Protein AF-A0A3M7PNV4-F1 (afdb_monomer)

Nearest PDB structures (foldseek):
  6xh3-assembly1_A  TM=7.399E-01  e=4.869E-02  Homo sapiens
  4w92-assembly1_B  TM=7.332E-01  e=3.986E-02  Homo sapiens
  3k0j-assembly1_C  TM=7.338E-01  e=7.766E-02  Homo sapiens
  5o2v-assembly1_A  TM=7.205E-01  e=6.357E-02  Homo sapiens
  6sr7-assembly4_DDD  TM=7.275E-01  e=1.617E-01  Homo sapiens

pLDDT: mean 78.13, std 13.78, range [31.73, 92.56]

Solvent-a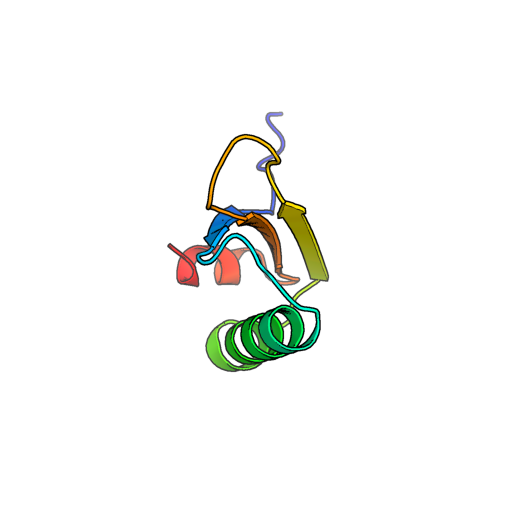ccessible surface area (backbone atoms only — not comparable to full-atom values): 4001 Å² total; per-residue (Å²): 131,84,77,77,68,70,52,50,83,43,84,40,80,58,44,80,71,48,71,65,59,49,50,54,53,51,50,51,44,35,73,75,59,40,63,67,67,50,73,48,79,46,72,44,92,91,46,65,43,21,41,33,42,42,23,44,71,52,67,73,44,56,70,73,76,109

Structure (mmCIF, N/CA/C/O backbone):
data_AF-A0A3M7PNV4-F1
#
_entry.id   AF-A0A3M7PNV4-F1
#
loop_
_atom_site.group_PDB
_atom_site.id
_atom_site.type_symbol
_atom_site.label_atom_id
_atom_site.label_alt_id
_atom_site.label_comp_id
_atom_site.label_asym_id
_atom_site.label_entity_id
_atom_site.label_seq_id
_atom_site.pdbx_PDB_ins_code
_atom_site.Cartn_x
_atom_site.Cartn_y
_atom_site.Cartn_z
_atom_site.occupancy
_atom_site.B_iso_or_equiv
_atom_site.auth_seq_id
_atom_site.auth_comp_id
_atom_site.auth_asym_id
_atom_site.auth_atom_id
_atom_site.pdbx_PDB_model_num
ATOM 1 N N . MET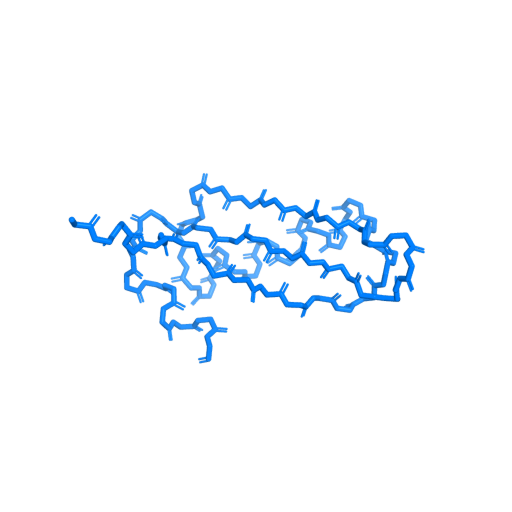 A 1 1 ? 7.816 21.667 17.897 1.00 31.73 1 MET A N 1
ATOM 2 C CA . MET A 1 1 ? 6.945 20.486 17.722 1.00 31.73 1 MET A CA 1
ATOM 3 C C . MET A 1 1 ? 7.347 19.809 16.430 1.00 31.73 1 MET A C 1
ATOM 5 O O . MET A 1 1 ? 7.180 20.407 15.375 1.00 31.73 1 MET A O 1
ATOM 9 N N . GLN A 1 2 ? 7.963 18.632 16.514 1.00 33.47 2 GLN A N 1
ATOM 10 C CA . GLN A 1 2 ? 8.269 17.820 15.339 1.00 33.47 2 GLN A CA 1
ATOM 11 C C . GLN A 1 2 ? 6.931 17.236 14.875 1.00 33.47 2 GLN A C 1
ATOM 13 O O . GLN A 1 2 ? 6.294 16.498 15.621 1.00 33.47 2 GLN A O 1
ATOM 18 N N . ALA A 1 3 ? 6.427 17.676 13.723 1.00 38.81 3 ALA A N 1
ATOM 19 C CA . ALA A 1 3 ? 5.215 17.105 13.158 1.00 38.81 3 ALA A CA 1
ATOM 20 C C . ALA A 1 3 ? 5.544 15.667 12.752 1.00 38.81 3 ALA A C 1
ATOM 22 O O . ALA A 1 3 ? 6.255 15.459 11.771 1.00 38.81 3 ALA A O 1
ATOM 23 N N . GLU A 1 4 ? 5.079 14.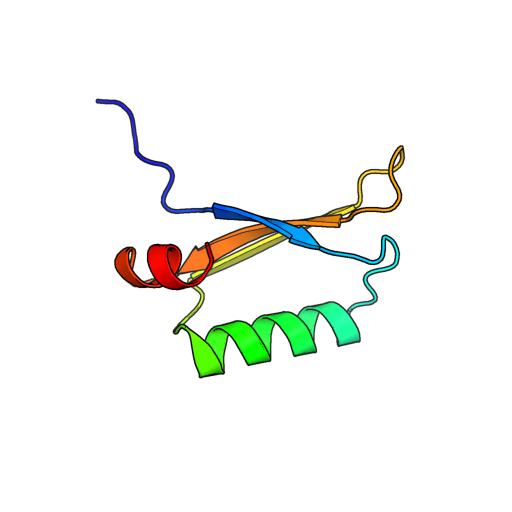687 13.527 1.00 54.94 4 GLU A N 1
ATOM 24 C CA . GLU A 1 4 ? 5.086 13.295 13.085 1.00 54.94 4 GLU A CA 1
ATOM 25 C C . GLU A 1 4 ? 4.360 13.244 11.742 1.00 54.94 4 GLU A C 1
ATOM 27 O O . GLU A 1 4 ? 3.190 13.631 11.617 1.00 54.94 4 GLU A O 1
ATOM 32 N N . ALA A 1 5 ? 5.094 12.863 10.703 1.00 58.91 5 ALA A N 1
ATOM 33 C CA . ALA A 1 5 ? 4.524 12.711 9.386 1.00 58.91 5 ALA A CA 1
ATOM 34 C C . ALA A 1 5 ? 3.527 11.548 9.470 1.00 58.91 5 ALA A C 1
ATOM 36 O O . ALA A 1 5 ? 3.920 10.411 9.688 1.00 58.91 5 ALA A O 1
ATOM 37 N N . ASN A 1 6 ? 2.228 11.820 9.309 1.00 70.75 6 ASN A N 1
ATOM 38 C CA . ASN A 1 6 ? 1.173 10.789 9.315 1.00 70.75 6 ASN A CA 1
ATOM 39 C C . ASN A 1 6 ? 1.172 9.961 8.013 1.00 70.75 6 ASN A C 1
ATOM 41 O O . ASN A 1 6 ? 0.110 9.624 7.487 1.00 70.75 6 ASN A O 1
ATOM 45 N N . GLN A 1 7 ? 2.351 9.737 7.442 1.00 75.00 7 GLN A N 1
ATOM 46 C CA . GLN A 1 7 ? 2.579 9.021 6.202 1.00 75.00 7 GLN A CA 1
ATOM 47 C C . GLN A 1 7 ? 3.792 8.113 6.385 1.00 75.00 7 GLN A C 1
ATOM 49 O O . GLN A 1 7 ? 4.805 8.543 6.929 1.00 75.00 7 GLN A O 1
ATOM 54 N N . GLU A 1 8 ? 3.686 6.888 5.887 1.00 80.88 8 GLU A N 1
ATOM 55 C CA . GLU A 1 8 ? 4.789 5.936 5.843 1.00 80.88 8 GLU A CA 1
ATOM 56 C C . GLU A 1 8 ? 5.307 5.834 4.414 1.00 80.88 8 GLU A C 1
ATOM 58 O O . GLU A 1 8 ? 4.543 5.923 3.443 1.00 80.88 8 GLU A O 1
ATOM 63 N N . MET A 1 9 ? 6.623 5.671 4.302 1.00 81.44 9 MET A N 1
ATOM 64 C CA . MET A 1 9 ? 7.300 5.464 3.031 1.00 81.44 9 MET A CA 1
ATOM 65 C C . MET A 1 9 ? 7.436 3.963 2.787 1.00 81.44 9 MET A C 1
ATOM 67 O O . MET A 1 9 ? 8.223 3.282 3.439 1.00 81.44 9 MET A O 1
ATOM 71 N N . ILE A 1 10 ? 6.700 3.458 1.805 1.00 79.12 10 ILE A N 1
ATOM 72 C CA . ILE A 1 10 ? 6.717 2.056 1.401 1.00 79.12 10 ILE A CA 1
ATOM 73 C C . ILE A 1 10 ? 7.479 1.946 0.082 1.00 79.12 10 ILE A C 1
ATOM 75 O O . ILE A 1 10 ? 7.167 2.639 -0.886 1.00 79.12 10 ILE A O 1
ATOM 79 N N . ARG A 1 11 ? 8.484 1.068 0.024 1.00 74.94 11 ARG A N 1
ATOM 80 C CA . ARG A 1 11 ? 9.152 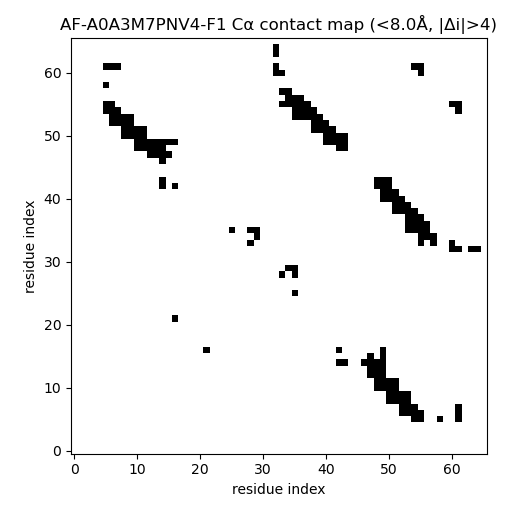0.718 -1.237 1.00 74.94 11 ARG A CA 1
ATOM 81 C C . ARG A 1 11 ? 8.393 -0.423 -1.906 1.00 74.94 11 ARG A C 1
ATOM 83 O O . ARG A 1 11 ? 8.256 -1.500 -1.329 1.00 74.94 11 ARG A O 1
ATOM 90 N N . CYS A 1 12 ? 7.901 -0.182 -3.115 1.00 72.50 12 CYS A N 1
ATOM 91 C CA . CYS A 1 12 ? 7.126 -1.128 -3.905 1.00 72.50 12 CYS A CA 1
ATOM 92 C C . CYS A 1 12 ? 7.940 -1.595 -5.121 1.00 72.50 12 CYS A C 1
ATOM 94 O O . CYS A 1 12 ? 8.524 -0.788 -5.844 1.00 72.50 12 CYS A O 1
ATOM 96 N N . TYR A 1 13 ? 7.927 -2.904 -5.371 1.00 62.84 13 TYR A N 1
ATOM 97 C CA . TYR A 1 13 ? 8.444 -3.515 -6.597 1.00 62.84 13 TYR A CA 1
ATOM 98 C C . TYR A 1 13 ? 7.262 -3.995 -7.450 1.00 62.84 13 TYR A C 1
ATOM 100 O O . TYR A 1 13 ? 6.309 -4.528 -6.873 1.00 62.84 13 TYR A O 1
ATOM 108 N N . PRO A 1 14 ? 7.295 -3.866 -8.791 1.00 61.81 14 PRO A N 1
ATOM 109 C CA . PRO A 1 14 ? 8.411 -3.441 -9.656 1.00 61.81 14 PRO A CA 1
ATOM 110 C C . PRO A 1 14 ? 8.381 -1.947 -10.066 1.00 61.81 14 PRO A C 1
ATOM 112 O O . PRO A 1 14 ? 7.389 -1.257 -9.847 1.00 61.81 14 PRO A O 1
ATOM 115 N N . ALA A 1 15 ? 9.448 -1.459 -10.720 1.00 59.16 15 ALA A N 1
ATOM 116 C CA . ALA A 1 15 ? 9.587 -0.081 -11.238 1.00 59.16 15 ALA A CA 1
ATOM 117 C C . ALA A 1 15 ? 8.478 0.338 -12.207 1.00 59.16 15 ALA A C 1
ATOM 119 O O . ALA A 1 15 ? 8.137 1.514 -12.306 1.00 59.16 15 ALA A O 1
ATOM 120 N N . SER A 1 16 ? 7.920 -0.618 -12.946 1.00 61.12 16 SER A N 1
ATOM 121 C CA . SER A 1 16 ? 6.818 -0.385 -13.870 1.00 61.12 16 SER A CA 1
ATOM 122 C C . SER A 1 16 ? 5.478 -0.546 -13.155 1.00 61.12 16 SER A C 1
ATOM 124 O O . SER A 1 16 ? 4.761 -1.533 -13.323 1.00 61.12 16 SER A O 1
ATOM 126 N N . LEU A 1 17 ? 5.104 0.460 -12.367 1.00 67.44 17 LEU A N 1
ATOM 127 C CA . LEU A 1 17 ? 3.745 0.561 -11.851 1.00 67.44 17 LEU A CA 1
ATOM 128 C C . LEU A 1 17 ? 2.811 1.066 -12.952 1.00 67.44 17 LEU A C 1
ATOM 130 O O . LEU A 1 17 ? 2.668 2.266 -13.181 1.00 67.44 17 LEU A O 1
ATOM 134 N N . ASN A 1 18 ? 2.147 0.144 -13.646 1.00 78.44 18 ASN A N 1
ATOM 135 C CA . ASN A 1 18 ? 0.978 0.532 -14.423 1.00 78.44 18 ASN A CA 1
ATOM 136 C C . ASN A 1 18 ? -0.177 0.901 -13.467 1.00 78.44 18 ASN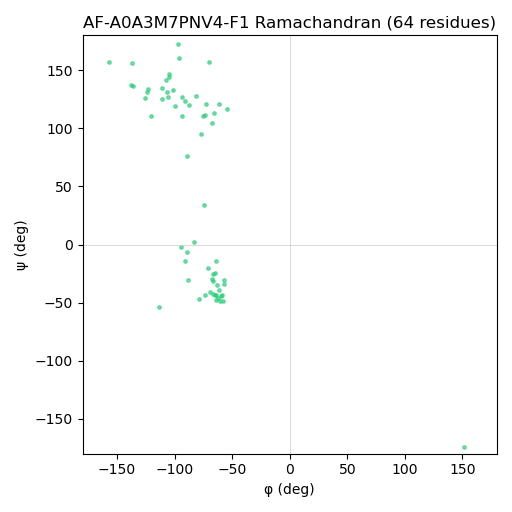 A C 1
ATOM 138 O O . ASN A 1 18 ? -0.229 0.460 -12.314 1.00 78.44 18 ASN A O 1
ATOM 142 N N . LEU A 1 19 ? -1.124 1.707 -13.954 1.00 81.25 19 LEU A N 1
ATOM 143 C CA . LEU A 1 19 ? -2.245 2.189 -13.139 1.00 81.25 19 LEU A CA 1
ATOM 144 C C . LEU A 1 19 ? -3.065 1.049 -12.519 1.00 81.25 19 LEU A C 1
ATOM 146 O O . LEU A 1 19 ? -3.536 1.185 -11.394 1.00 81.25 19 LEU A O 1
ATOM 150 N N . LYS A 1 20 ? -3.204 -0.087 -13.214 1.00 86.62 20 LYS A N 1
ATOM 151 C CA . LYS A 1 20 ? -3.956 -1.244 -12.715 1.00 86.62 20 LYS A CA 1
ATOM 152 C C . LYS A 1 20 ? -3.300 -1.835 -11.464 1.00 86.62 20 LYS A C 1
ATOM 154 O O . LYS A 1 20 ? -3.982 -2.007 -10.461 1.00 86.62 20 LYS A O 1
ATOM 159 N N . THR A 1 21 ? -1.987 -2.061 -11.488 1.00 83.44 21 THR A N 1
ATOM 160 C CA . THR A 1 21 ? -1.230 -2.565 -10.331 1.00 83.44 21 THR A CA 1
ATOM 161 C C . THR A 1 21 ? -1.300 -1.598 -9.147 1.00 83.44 21 THR A C 1
ATOM 163 O O . THR A 1 21 ? -1.459 -2.034 -8.010 1.00 83.44 21 THR A O 1
ATOM 166 N N . ILE A 1 22 ? -1.245 -0.283 -9.402 1.00 84.88 22 ILE A N 1
ATOM 167 C CA . ILE A 1 22 ? -1.423 0.735 -8.354 1.00 84.88 22 ILE A CA 1
ATOM 168 C C . ILE A 1 22 ? -2.803 0.606 -7.706 1.00 84.88 22 ILE A C 1
ATOM 170 O O . ILE A 1 22 ? -2.906 0.593 -6.480 1.00 84.88 22 ILE A O 1
ATOM 174 N N . PHE A 1 23 ? -3.866 0.507 -8.507 1.00 87.88 23 PHE A N 1
ATOM 175 C CA . PHE A 1 23 ? -5.221 0.399 -7.973 1.00 87.88 23 PHE A CA 1
ATOM 176 C C . PHE A 1 23 ? -5.437 -0.891 -7.183 1.00 87.88 23 PHE A C 1
ATOM 178 O O . PHE A 1 23 ? -5.990 -0.822 -6.089 1.00 87.88 23 PHE A O 1
ATOM 185 N N . GLU A 1 24 ? -4.955 -2.032 -7.678 1.00 88.56 24 GLU A N 1
ATOM 186 C CA . GLU A 1 24 ? -5.026 -3.312 -6.958 1.00 88.56 24 GLU A CA 1
ATOM 187 C C . GLU A 1 24 ? -4.301 -3.236 -5.607 1.00 88.56 24 GLU A C 1
ATOM 189 O O . GLU A 1 24 ? -4.840 -3.651 -4.581 1.00 88.56 24 GLU A O 1
ATOM 194 N N . PHE A 1 25 ? -3.110 -2.636 -5.573 1.00 86.19 25 PHE A N 1
ATOM 195 C CA . PHE A 1 25 ? -2.366 -2.438 -4.333 1.00 86.19 25 PHE A CA 1
ATOM 196 C C . PHE A 1 25 ? -3.116 -1.541 -3.335 1.00 86.19 25 PHE A C 1
ATOM 198 O O . PHE A 1 25 ? -3.238 -1.883 -2.157 1.00 86.19 25 PHE A O 1
ATOM 205 N N . LEU A 1 26 ? -3.667 -0.414 -3.796 1.00 89.06 26 LEU A N 1
ATOM 206 C CA . LEU A 1 26 ? -4.456 0.481 -2.945 1.00 89.06 26 LEU A CA 1
ATOM 207 C C . LEU A 1 26 ? -5.726 -0.190 -2.414 1.00 89.06 26 LEU A C 1
ATOM 209 O O . LEU A 1 26 ? -6.123 0.082 -1.281 1.00 89.06 26 LEU A O 1
ATOM 213 N N . ASP A 1 27 ? -6.354 -1.057 -3.203 1.00 92.44 27 ASP A N 1
ATOM 214 C CA . ASP A 1 27 ? -7.552 -1.788 -2.796 1.00 92.44 27 ASP A CA 1
ATOM 215 C C . ASP A 1 27 ? -7.247 -2.828 -1.707 1.00 92.44 27 ASP A C 1
ATOM 217 O O . ASP A 1 27 ? -7.951 -2.909 -0.695 1.00 92.44 27 ASP A O 1
ATOM 221 N N . ILE A 1 28 ? -6.121 -3.540 -1.839 1.00 89.56 28 ILE A N 1
ATOM 222 C CA . ILE A 1 28 ? -5.615 -4.450 -0.801 1.00 89.56 28 ILE A CA 1
ATOM 223 C C . ILE A 1 28 ? -5.385 -3.695 0.510 1.00 89.56 28 ILE A C 1
ATOM 225 O O . ILE A 1 28 ? -5.837 -4.146 1.564 1.00 89.56 28 ILE A O 1
ATOM 229 N N . LEU A 1 29 ? -4.710 -2.544 0.462 1.00 89.12 29 LEU A N 1
ATOM 230 C CA . LEU A 1 29 ? -4.442 -1.737 1.653 1.00 89.12 29 LEU A CA 1
ATOM 231 C C . LEU A 1 29 ? -5.732 -1.202 2.285 1.00 89.12 29 LEU A C 1
ATOM 233 O O . LEU A 1 29 ? -5.899 -1.280 3.502 1.00 89.12 29 LEU A O 1
ATOM 237 N N . ARG A 1 30 ? -6.675 -0.712 1.473 1.00 90.75 30 ARG A N 1
ATOM 238 C CA . ARG A 1 30 ? -7.986 -0.258 1.961 1.00 90.75 30 ARG A CA 1
ATOM 239 C C . ARG A 1 30 ? -8.749 -1.365 2.672 1.00 90.75 30 ARG A C 1
ATOM 241 O O . ARG A 1 30 ? -9.309 -1.124 3.737 1.00 90.75 30 ARG A O 1
ATOM 248 N N . THR A 1 31 ? -8.735 -2.563 2.097 1.00 92.56 31 THR A N 1
ATOM 249 C CA . THR A 1 31 ? -9.470 -3.720 2.612 1.00 92.56 31 THR A CA 1
ATOM 250 C C . THR A 1 31 ? -8.825 -4.303 3.867 1.00 92.56 31 THR A C 1
ATOM 252 O O . THR A 1 31 ? -9.523 -4.652 4.815 1.00 92.56 31 THR A O 1
ATOM 255 N N . ARG A 1 32 ? -7.493 -4.432 3.890 1.00 90.75 32 ARG A N 1
ATOM 256 C CA . ARG A 1 32 ? -6.777 -5.121 4.976 1.00 90.75 32 ARG A CA 1
ATOM 257 C C . ARG A 1 32 ? -6.409 -4.221 6.146 1.00 90.75 32 ARG A C 1
ATOM 259 O O . ARG A 1 32 ? -6.291 -4.711 7.265 1.00 90.75 32 ARG A O 1
ATOM 266 N N . ILE A 1 33 ? -6.175 -2.938 5.888 1.00 90.31 33 ILE A N 1
ATOM 267 C CA . ILE A 1 33 ? -5.607 -2.020 6.877 1.00 90.31 33 ILE A CA 1
ATOM 268 C C . ILE A 1 33 ? -6.631 -0.961 7.266 1.00 90.31 33 ILE A C 1
ATOM 270 O O . ILE A 1 33 ? -6.935 -0.816 8.450 1.00 90.31 33 ILE A O 1
ATOM 274 N N . GLY A 1 34 ? -7.187 -0.260 6.278 1.00 91.06 34 GLY A N 1
ATOM 275 C CA . GLY A 1 34 ? -8.276 0.686 6.493 1.00 91.06 34 GLY A CA 1
ATOM 276 C C . GLY A 1 34 ? -8.320 1.8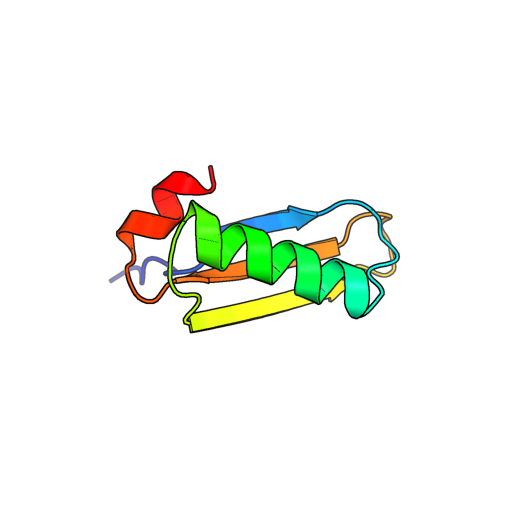34 5.482 1.00 91.06 34 GLY A C 1
ATOM 277 O O . GLY A 1 34 ? -7.549 1.868 4.522 1.00 91.06 34 GLY A O 1
ATOM 278 N N . PRO A 1 35 ? -9.214 2.817 5.685 1.00 91.94 35 PRO A N 1
ATOM 279 C CA . PRO A 1 35 ? -9.439 3.899 4.731 1.00 91.94 35 PRO A CA 1
ATOM 280 C C . PRO A 1 35 ? -8.190 4.759 4.482 1.00 91.94 35 PRO A C 1
ATOM 282 O O . PRO A 1 35 ? -7.661 5.404 5.392 1.00 91.94 35 PRO A O 1
ATOM 285 N N . ILE A 1 36 ? -7.753 4.806 3.221 1.00 91.00 36 ILE A N 1
ATOM 286 C CA . ILE A 1 36 ? -6.621 5.626 2.767 1.00 91.00 36 ILE A CA 1
ATOM 287 C C . ILE A 1 36 ? -7.090 7.065 2.547 1.00 91.00 36 ILE A C 1
ATOM 289 O O . ILE A 1 36 ? -8.033 7.300 1.790 1.00 91.00 36 ILE A O 1
ATOM 293 N N . ARG A 1 37 ? -6.391 8.024 3.158 1.00 90.19 37 ARG A N 1
ATOM 294 C CA . ARG A 1 37 ? -6.606 9.463 2.970 1.00 90.19 37 ARG A CA 1
ATOM 295 C C . ARG A 1 37 ? -5.967 9.961 1.680 1.00 90.19 37 ARG A C 1
ATOM 297 O O . ARG A 1 37 ? -6.598 10.695 0.928 1.00 90.19 37 ARG A O 1
ATOM 304 N N . TYR A 1 38 ? -4.719 9.578 1.430 1.00 88.06 38 TYR A N 1
ATOM 305 C CA . TYR A 1 38 ? -4.048 9.803 0.153 1.00 88.06 38 TYR A CA 1
ATOM 306 C C . TYR A 1 38 ? -2.900 8.808 -0.033 1.00 88.06 38 TYR A C 1
ATOM 308 O O . TYR A 1 38 ? -2.351 8.285 0.937 1.00 88.06 38 TYR A O 1
ATOM 316 N N . ALA A 1 39 ? -2.529 8.580 -1.291 1.00 88.31 39 ALA A N 1
ATOM 317 C CA . ALA A 1 39 ? -1.336 7.840 -1.667 1.00 88.31 39 ALA A CA 1
ATOM 318 C C . ALA A 1 39 ? -0.623 8.572 -2.808 1.00 88.31 39 ALA A C 1
ATOM 320 O O . ALA A 1 39 ? -1.271 9.048 -3.742 1.00 88.31 39 ALA A O 1
ATOM 321 N N . ARG A 1 40 ? 0.703 8.679 -2.727 1.00 87.31 40 ARG A N 1
ATOM 322 C CA . ARG A 1 40 ? 1.547 9.276 -3.766 1.00 87.31 40 ARG A CA 1
ATOM 323 C C . ARG A 1 40 ? 2.624 8.282 -4.164 1.00 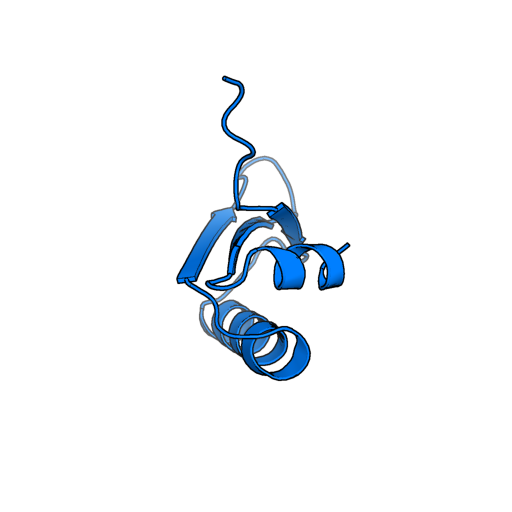87.31 40 ARG A C 1
ATOM 325 O O . ARG A 1 40 ? 3.383 7.844 -3.310 1.00 87.31 40 ARG A O 1
ATOM 332 N N . PHE A 1 41 ? 2.712 7.993 -5.456 1.00 85.25 41 PHE A N 1
ATOM 333 C CA . PHE A 1 41 ? 3.727 7.116 -6.030 1.00 85.25 41 PHE A CA 1
ATOM 334 C C . PHE A 1 41 ? 4.752 7.963 -6.782 1.00 85.25 41 PHE A C 1
ATOM 336 O O . PHE A 1 41 ? 4.375 8.840 -7.561 1.00 85.25 41 PHE A O 1
ATOM 343 N N . LEU A 1 42 ? 6.032 7.719 -6.526 1.00 82.44 42 LEU A N 1
ATOM 344 C CA . LEU A 1 42 ? 7.162 8.333 -7.209 1.00 82.44 42 LEU A CA 1
ATOM 345 C C . LEU A 1 42 ? 7.989 7.224 -7.852 1.00 82.44 42 LEU A C 1
ATOM 347 O O . LEU A 1 42 ? 8.622 6.433 -7.153 1.00 82.44 42 LEU A O 1
ATOM 351 N N . ALA A 1 43 ? 7.964 7.166 -9.181 1.00 74.12 43 ALA A N 1
ATOM 352 C CA . ALA A 1 43 ? 8.874 6.317 -9.934 1.00 74.12 43 ALA A CA 1
ATOM 353 C C . ALA A 1 43 ? 10.257 6.980 -9.936 1.00 74.12 43 ALA A C 1
ATOM 355 O O . ALA A 1 43 ? 10.435 8.042 -10.541 1.00 74.12 43 ALA A O 1
ATOM 356 N N . GLU A 1 44 ? 11.226 6.385 -9.242 1.00 70.19 44 GLU A N 1
ATOM 357 C CA . GLU A 1 44 ? 12.607 6.855 -9.308 1.00 70.19 44 GLU A CA 1
ATOM 358 C C . GLU A 1 44 ? 13.186 6.465 -10.673 1.00 70.19 44 GLU A C 1
ATOM 360 O O . GLU A 1 44 ? 13.204 5.296 -11.034 1.00 70.19 44 GLU A O 1
ATOM 365 N N . HIS A 1 45 ? 13.629 7.443 -11.468 1.00 63.75 45 HIS A N 1
ATOM 366 C CA . HIS A 1 45 ? 14.185 7.170 -12.803 1.00 63.75 45 HIS A CA 1
ATOM 367 C C . HIS A 1 45 ? 15.509 6.393 -12.745 1.00 63.75 45 HIS A C 1
ATOM 369 O O . HIS A 1 45 ? 15.836 5.668 -13.681 1.00 63.75 45 HIS A O 1
ATOM 375 N N . ASP A 1 46 ? 16.231 6.508 -11.628 1.00 70.56 46 ASP A N 1
ATOM 376 C CA . ASP A 1 46 ? 17.547 5.898 -11.428 1.00 70.56 46 ASP A CA 1
ATOM 377 C C . ASP A 1 46 ? 17.484 4.532 -10.722 1.00 70.56 46 ASP A C 1
ATOM 379 O O . ASP A 1 46 ? 18.523 3.901 -10.507 1.00 70.56 46 ASP A O 1
ATOM 383 N N . ARG A 1 47 ? 16.290 4.056 -10.330 1.00 66.25 47 ARG A N 1
ATOM 384 C CA . ARG A 1 47 ? 16.123 2.779 -9.623 1.00 66.25 47 ARG A CA 1
ATOM 385 C C . ARG A 1 47 ? 14.943 1.963 -10.143 1.00 66.25 47 ARG A C 1
ATOM 387 O O . ARG A 1 47 ? 13.995 2.472 -10.722 1.00 66.25 47 ARG A O 1
ATOM 394 N N . ILE A 1 48 ? 15.014 0.649 -9.925 1.00 67.75 48 ILE A N 1
ATOM 395 C CA . ILE A 1 48 ? 13.975 -0.311 -10.339 1.00 67.75 48 ILE A CA 1
ATOM 396 C C . ILE A 1 48 ? 12.827 -0.361 -9.302 1.00 67.75 48 ILE A C 1
ATOM 398 O O . ILE A 1 48 ? 11.894 -1.146 -9.446 1.00 67.75 48 ILE A O 1
ATOM 402 N N . ASP A 1 49 ? 12.859 0.445 -8.239 1.00 70.56 49 ASP A N 1
ATOM 403 C CA . ASP A 1 49 ? 11.796 0.518 -7.237 1.00 70.56 49 ASP A CA 1
ATOM 404 C C . ASP A 1 49 ? 10.935 1.777 -7.383 1.00 70.56 49 ASP A C 1
ATOM 406 O O . ASP A 1 49 ? 11.388 2.852 -7.772 1.00 70.56 49 ASP A O 1
ATOM 410 N N . THR A 1 50 ? 9.649 1.629 -7.065 1.00 76.75 50 THR A N 1
ATOM 411 C CA . THR A 1 50 ? 8.738 2.763 -6.915 1.00 76.75 50 THR A CA 1
ATOM 412 C C . THR A 1 50 ? 8.542 3.049 -5.438 1.00 76.75 50 THR A C 1
ATOM 414 O O . THR A 1 50 ? 8.258 2.146 -4.651 1.00 76.75 50 THR A O 1
ATOM 417 N N . VAL A 1 51 ? 8.641 4.317 -5.054 1.00 82.00 51 VAL A N 1
ATOM 418 C CA . VAL A 1 51 ? 8.375 4.744 -3.681 1.00 82.00 51 VAL A CA 1
ATOM 419 C C . VAL A 1 51 ? 6.921 5.188 -3.564 1.00 82.00 51 VAL A C 1
ATOM 421 O O . VAL A 1 51 ? 6.459 6.042 -4.320 1.00 82.00 51 VAL A O 1
ATOM 424 N N . ALA A 1 52 ? 6.195 4.624 -2.604 1.00 85.38 52 ALA A N 1
ATOM 425 C CA . ALA A 1 52 ? 4.833 5.000 -2.264 1.00 85.38 52 ALA A CA 1
ATOM 426 C C . ALA A 1 52 ? 4.796 5.679 -0.890 1.00 85.38 52 ALA A C 1
ATOM 428 O O . ALA A 1 52 ? 5.232 5.115 0.108 1.00 85.38 52 ALA A O 1
ATOM 429 N N . PHE A 1 53 ? 4.231 6.879 -0.824 1.00 87.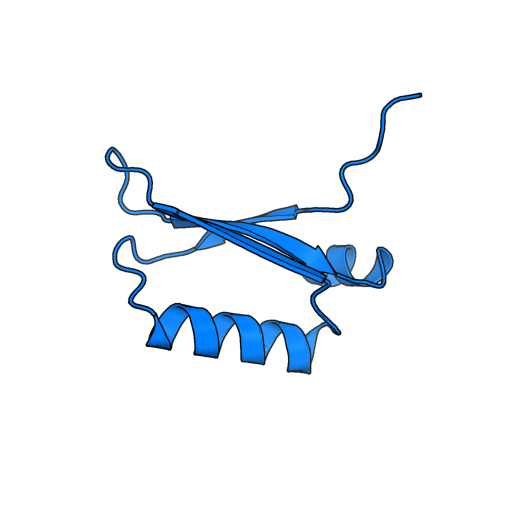62 53 PHE A N 1
ATOM 430 C CA . PHE A 1 53 ? 3.887 7.551 0.426 1.00 87.62 53 PHE A CA 1
ATOM 431 C C . PHE A 1 53 ? 2.403 7.358 0.679 1.00 87.62 53 PHE A C 1
ATOM 433 O O . PHE A 1 53 ? 1.585 7.795 -0.138 1.00 87.62 53 PHE A O 1
ATOM 440 N N . ILE A 1 54 ? 2.050 6.712 1.788 1.00 88.56 54 ILE A N 1
ATOM 441 C CA . ILE A 1 54 ? 0.660 6.355 2.091 1.00 88.56 54 ILE A CA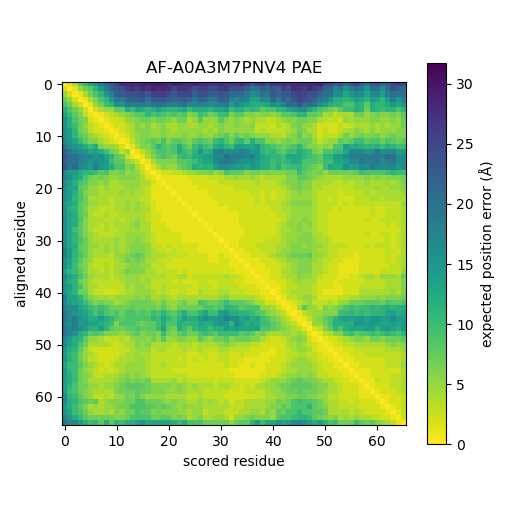 1
ATOM 442 C C . ILE A 1 54 ? 0.265 6.939 3.435 1.00 88.56 54 ILE A C 1
ATOM 444 O O . ILE A 1 54 ? 0.971 6.767 4.425 1.00 88.56 54 ILE A O 1
ATOM 448 N N . ALA A 1 55 ? -0.889 7.602 3.464 1.00 89.19 55 ALA A N 1
ATOM 449 C CA . ALA A 1 55 ? -1.510 8.095 4.682 1.00 89.19 55 ALA A CA 1
ATOM 450 C C . ALA A 1 55 ? -2.924 7.530 4.818 1.00 89.19 55 ALA A C 1
ATOM 452 O O . ALA A 1 55 ? -3.730 7.588 3.883 1.00 89.19 55 ALA A O 1
ATOM 453 N N . PHE A 1 56 ? -3.251 7.045 6.010 1.00 89.81 56 PHE A N 1
ATOM 454 C CA . PHE A 1 56 ? -4.596 6.609 6.378 1.00 89.81 56 PHE A CA 1
ATOM 455 C C . PHE A 1 56 ? -5.341 7.731 7.109 1.00 89.81 56 PHE A C 1
ATOM 457 O O . PHE A 1 56 ? -4.735 8.688 7.595 1.00 89.81 56 PHE A O 1
ATOM 464 N N . TYR A 1 57 ? -6.671 7.646 7.159 1.00 88.12 57 TYR A N 1
ATOM 465 C CA . TYR A 1 57 ? -7.469 8.571 7.974 1.00 88.12 57 TYR A CA 1
ATOM 466 C C . TYR A 1 57 ? -7.222 8.370 9.469 1.00 88.12 57 TYR A C 1
ATOM 468 O O . TYR A 1 57 ? -7.072 9.341 10.207 1.00 88.12 57 TYR A O 1
ATOM 476 N N . ASP A 1 58 ? -7.148 7.110 9.888 1.00 89.44 58 ASP A N 1
ATOM 477 C CA . ASP A 1 58 ? -6.724 6.721 11.225 1.00 89.44 58 ASP A CA 1
ATOM 478 C C . ASP A 1 58 ? -5.208 6.499 11.227 1.00 89.44 58 ASP A C 1
ATOM 480 O O . ASP A 1 58 ? -4.684 5.707 10.442 1.00 89.44 58 ASP A O 1
ATOM 484 N N . LYS A 1 59 ? -4.500 7.214 12.103 1.00 83.12 59 LYS A N 1
ATOM 485 C CA . LYS A 1 59 ? -3.040 7.148 12.204 1.00 83.12 59 LYS A CA 1
ATOM 486 C C . LYS A 1 59 ? -2.555 5.795 12.716 1.00 83.12 59 LYS A C 1
ATOM 488 O O . LYS A 1 59 ? -1.475 5.363 12.329 1.00 83.12 59 LYS A O 1
ATOM 493 N N . ASP A 1 60 ? -3.341 5.103 13.537 1.00 86.75 60 ASP A N 1
ATOM 494 C CA . ASP A 1 60 ? -2.941 3.809 14.093 1.00 86.75 60 ASP A CA 1
ATOM 495 C C . ASP A 1 60 ? -2.937 2.700 13.039 1.00 86.75 60 ASP A C 1
ATOM 497 O O . ASP A 1 60 ? -2.222 1.707 13.178 1.00 86.75 60 ASP A O 1
ATOM 501 N N . ASN A 1 61 ? -3.652 2.892 11.927 1.00 85.88 61 ASN A N 1
ATOM 502 C CA . ASN A 1 61 ? -3.603 1.972 10.795 1.00 85.88 61 ASN A CA 1
ATOM 503 C C . ASN A 1 61 ? -2.225 1.927 10.131 1.00 85.88 61 ASN A C 1
ATOM 505 O O . ASN A 1 61 ? -1.866 0.908 9.545 1.00 85.88 61 ASN A O 1
ATOM 509 N N . ILE A 1 62 ? -1.425 2.985 10.262 1.00 81.06 62 ILE A N 1
ATOM 510 C CA . ILE A 1 62 ? -0.096 3.021 9.662 1.00 81.06 62 ILE A CA 1
ATOM 511 C C . ILE A 1 62 ? 0.861 2.012 10.300 1.00 81.06 62 ILE A C 1
ATOM 513 O O . ILE A 1 62 ? 1.656 1.389 9.604 1.00 81.06 62 ILE A O 1
ATOM 517 N N . LYS A 1 63 ? 0.681 1.735 11.597 1.00 81.56 63 LYS A N 1
ATOM 518 C CA . LYS A 1 63 ? 1.443 0.726 12.349 1.00 81.56 63 LYS A CA 1
ATOM 519 C C . LYS A 1 63 ? 1.207 -0.702 11.845 1.00 81.56 63 LYS A C 1
ATOM 521 O O . LYS A 1 63 ? 1.949 -1.598 12.213 1.00 81.56 63 LYS A O 1
ATOM 526 N N . LYS A 1 64 ? 0.170 -0.925 11.029 1.00 81.56 64 LYS A N 1
ATOM 527 C CA . LYS A 1 64 ? -0.140 -2.223 10.408 1.00 81.56 64 LYS A CA 1
ATOM 528 C C . LYS A 1 64 ? 0.554 -2.414 9.052 1.00 81.56 64 LYS A C 1
ATOM 530 O O . LYS A 1 64 ? 0.410 -3.477 8.456 1.00 81.56 64 LYS A O 1
ATOM 535 N N . CYS A 1 65 ? 1.224 -1.380 8.533 1.00 70.44 65 CYS A N 1
ATOM 536 C CA . CYS A 1 65 ? 1.944 -1.424 7.256 1.00 70.44 65 CYS A CA 1
ATOM 537 C C . CYS A 1 65 ? 3.420 -1.828 7.394 1.00 70.44 65 CYS A C 1
ATOM 539 O O . CYS A 1 65 ? 4.043 -2.096 6.367 1.00 70.44 65 CYS A O 1
ATOM 541 N N . VAL A 1 66 ? 3.967 -1.818 8.616 1.00 64.25 66 VAL A N 1
ATOM 542 C CA . VAL A 1 66 ? 5.390 -2.043 8.933 1.00 64.25 66 VAL A CA 1
ATOM 543 C C . VAL A 1 66 ? 5.587 -3.414 9.564 1.00 64.25 66 VAL A C 1
ATOM 545 O O . VAL A 1 66 ? 4.752 -3.781 10.421 1.00 64.25 66 VAL A O 1
#

Organism: Brachionus plicatilis (NCBI:txid10195)

Secondary structure (DSSP, 8-state):
-----S-EEEEES-S---HHHHHHHHHHHHHHT--EEEEEEEE-TTSS-EEEEEEESSGGGGGG--

Mean predicted aligned error: 6.64 Å

Sequence (66 aa):
MQAEANQEMIRCYPASLNLKTIFEFLDILRTRIGPIRYARFLAEHDRIDTVAFIAFYDKDNIKKCV

Foldseek 3Di:
DPPPDLKDKDKDDALDDDVVNVVVVVVCLCVPQHAWPDKDWDRDPVDRIIIIITHHPDSVSVVVVD

Radius of gyration: 12.31 Å; Cα contacts (8 Å, |Δi|>4): 95; chains: 1; bounding box: 27×26×32 Å